Protein AF-T5KCL6-F1 (afdb_monomer_lite)

Organism: NCBI:txid1333857

Radius of gyration: 34.61 Å; chains: 1; bounding box: 63×41×83 Å

Foldseek 3Di:
DADDDLVVVCVVVVDDSVVSVVVVVVCVVVVQWDQDVPPHIDGDDDPDDDDDDPVVCCVVVNDPPPCPPPDQLLRDDDDPPDDNPRNPDDDPVPDPVVVVVVVVVVCCPDCVVVDDAPQQGDLVVLQVVQVVQQVVDDPPDDGGHSVNHGDDDDDVRVVVVVCCVPQHPPGDD

Secondary structure (DSSP, 8-state):
-BPPPHHHHHHHHT--HHHHHHHHHHHHHTTSEEEETTTEEEEPPPPPPPPP--HHHHHHH-PPPTT-----GGGPPPPTTS--TT--SPPGGGS-HHHHHHHHHHHHTSGGGTSPPPTT--HHHHHHHHHHHHHTPPTTSPPPPGGG----SSHHHHHHHHHHHHH-TT---

Sequence (173 aa):
ARVPSNRALMAEYGASPVTVQKAMQQLVRLGLVESRPGAGTFVRAAPAARTADYGWQTAALGTPPTGLLRLSSTQRTVAPDAIGLHSGYPAVDLLPQRLVRQALVRAARSDAALIRSPAAGLPELQAWFAGELASAAPVGSTPASARDALIISGSQSGLSSIFRAVVGVGQPL

Structure (mmCIF, N/CA/C/O backbone):
data_AF-T5KCL6-F1
#
_entry.id   AF-T5KCL6-F1
#
loop_
_atom_site.group_PDB
_atom_site.id
_atom_site.type_symbol
_atom_site.label_atom_id
_atom_site.label_alt_id
_atom_site.label_comp_id
_atom_site.label_asym_id
_atom_site.label_entity_id
_atom_site.label_seq_id
_atom_site.pdbx_PDB_ins_code
_atom_site.Cartn_x
_atom_site.Cartn_y
_atom_site.Cartn_z
_atom_site.occupancy
_atom_site.B_iso_or_equiv
_atom_site.auth_seq_id
_atom_site.auth_comp_id
_atom_site.auth_asym_id
_atom_site.auth_atom_id
_atom_site.pdbx_PDB_model_num
ATOM 1 N N . ALA A 1 1 ? 23.219 -2.441 -47.568 1.00 88.19 1 ALA A N 1
ATOM 2 C CA . ALA A 1 1 ? 23.054 -1.680 -48.830 1.00 88.19 1 ALA A CA 1
ATOM 3 C C . ALA A 1 1 ? 24.416 -1.471 -49.495 1.00 88.19 1 ALA A C 1
ATOM 5 O O . ALA A 1 1 ? 25.412 -1.456 -48.776 1.00 88.19 1 ALA A O 1
ATOM 6 N N . ARG A 1 2 ? 24.487 -1.349 -50.830 1.00 91.25 2 ARG A N 1
ATOM 7 C CA . ARG A 1 2 ? 25.741 -1.069 -51.561 1.00 91.25 2 ARG A CA 1
ATOM 8 C C . ARG A 1 2 ? 25.989 0.441 -51.609 1.00 91.25 2 ARG A C 1
ATOM 10 O O . ARG A 1 2 ? 25.059 1.193 -51.878 1.00 91.25 2 ARG A O 1
ATOM 17 N N . VAL A 1 3 ? 27.220 0.864 -51.346 1.00 92.25 3 VAL A N 1
ATOM 18 C CA . VAL A 1 3 ? 27.644 2.267 -51.434 1.00 92.25 3 VAL A CA 1
ATOM 19 C C . VAL A 1 3 ? 27.943 2.610 -52.903 1.00 92.25 3 VAL A C 1
ATOM 21 O O . VAL A 1 3 ? 28.532 1.771 -53.598 1.00 92.25 3 VAL A O 1
ATOM 24 N N . PRO A 1 4 ? 27.556 3.803 -53.400 1.00 92.12 4 PRO A N 1
ATOM 25 C CA . PRO A 1 4 ? 27.916 4.255 -54.742 1.00 92.12 4 PRO A CA 1
ATOM 26 C C . PRO A 1 4 ? 29.434 4.267 -54.970 1.00 92.12 4 PRO A C 1
ATOM 28 O O . PRO A 1 4 ? 30.227 4.387 -54.038 1.00 92.12 4 PRO A O 1
ATOM 31 N N . SER A 1 5 ? 29.856 4.143 -56.230 1.00 90.50 5 SER A N 1
ATOM 32 C CA . SER A 1 5 ? 31.284 4.194 -56.573 1.00 90.50 5 SER A CA 1
ATOM 33 C C . SER A 1 5 ? 31.892 5.568 -56.266 1.00 90.50 5 SER A C 1
ATOM 35 O O . SER A 1 5 ? 31.201 6.580 -56.363 1.00 90.50 5 SER A O 1
ATOM 37 N N . ASN A 1 6 ? 33.202 5.636 -55.998 1.00 90.38 6 ASN A N 1
ATOM 38 C CA . ASN A 1 6 ? 33.885 6.913 -55.743 1.00 90.38 6 ASN A CA 1
ATOM 39 C C . ASN A 1 6 ? 33.654 7.937 -56.865 1.00 90.38 6 ASN A C 1
ATOM 41 O O . ASN A 1 6 ? 33.462 9.111 -56.583 1.00 90.38 6 ASN A O 1
ATOM 45 N N . ARG A 1 7 ? 33.609 7.494 -58.128 1.00 90.56 7 ARG A N 1
ATOM 46 C CA . ARG A 1 7 ? 33.317 8.365 -59.275 1.00 90.56 7 ARG A CA 1
ATOM 47 C C . ARG A 1 7 ? 31.892 8.922 -59.233 1.00 90.56 7 ARG A C 1
ATOM 49 O O . ARG A 1 7 ? 31.696 10.084 -59.568 1.00 90.56 7 ARG A O 1
ATOM 56 N N . ALA A 1 8 ? 30.918 8.109 -58.826 1.00 92.75 8 ALA A N 1
ATOM 57 C CA . ALA A 1 8 ? 29.539 8.560 -58.652 1.00 92.75 8 ALA A CA 1
ATOM 58 C C . ALA A 1 8 ? 29.434 9.570 -57.499 1.00 92.75 8 ALA A C 1
ATOM 60 O O . ALA A 1 8 ? 28.855 10.630 -57.685 1.00 92.75 8 ALA A O 1
ATOM 61 N N . LEU A 1 9 ? 30.096 9.300 -56.369 1.00 93.06 9 LEU A N 1
ATOM 62 C CA . LEU A 1 9 ? 30.150 10.221 -55.227 1.00 93.06 9 LEU A CA 1
ATOM 63 C C . LEU A 1 9 ? 30.830 11.552 -55.588 1.00 93.06 9 LEU A C 1
ATOM 65 O O . LEU A 1 9 ? 30.388 12.610 -55.156 1.00 93.06 9 LEU A O 1
ATOM 69 N N . MET A 1 10 ? 31.887 11.523 -56.404 1.00 95.81 10 MET A N 1
ATOM 70 C CA . MET A 1 10 ? 32.530 12.743 -56.907 1.00 95.81 10 MET A CA 1
ATOM 71 C C . MET A 1 10 ? 31.578 13.573 -57.773 1.00 95.81 10 MET A C 1
ATOM 73 O O . MET A 1 10 ? 31.541 14.791 -57.629 1.00 95.81 10 MET A O 1
ATOM 77 N N . ALA A 1 11 ? 30.825 12.922 -58.666 1.00 94.38 11 ALA A N 1
ATOM 78 C CA . ALA A 1 11 ? 29.877 13.593 -59.551 1.00 94.38 11 ALA A CA 1
ATOM 79 C C . ALA A 1 11 ? 28.675 14.163 -58.785 1.00 94.38 11 ALA A C 1
ATOM 81 O O . ALA A 1 11 ? 28.257 15.282 -59.054 1.00 94.38 11 ALA A O 1
ATOM 82 N N . GLU A 1 12 ? 28.152 13.410 -57.819 1.00 95.56 12 GLU A N 1
ATOM 83 C CA . GLU A 1 12 ? 26.998 13.799 -57.007 1.00 95.56 12 GLU A CA 1
ATOM 84 C C . GLU A 1 12 ? 27.323 14.961 -56.062 1.00 95.56 12 GLU A C 1
ATOM 86 O O . GLU A 1 12 ? 26.569 15.926 -55.984 1.00 95.56 12 GLU A O 1
ATOM 91 N N . TYR A 1 13 ? 28.468 14.900 -55.376 1.00 93.25 13 TYR A N 1
ATOM 92 C CA . TYR A 1 13 ? 28.839 15.893 -54.362 1.00 93.25 13 TYR A CA 1
ATOM 93 C C . TYR A 1 13 ? 29.790 16.985 -54.870 1.00 93.25 13 TYR A C 1
ATOM 95 O O . TYR A 1 13 ? 30.237 17.812 -54.076 1.00 93.25 13 TYR A O 1
ATOM 103 N N . GLY A 1 14 ? 30.159 16.979 -56.157 1.00 94.19 14 GLY A N 1
ATOM 104 C CA . GLY A 1 14 ? 31.121 17.932 -56.732 1.00 94.19 14 GLY A CA 1
ATOM 105 C C . GLY A 1 14 ? 32.491 17.921 -56.035 1.00 94.19 14 GLY A C 1
ATOM 106 O O . GLY A 1 14 ? 33.204 18.923 -56.029 1.00 94.19 14 GLY A O 1
ATOM 107 N N . ALA A 1 15 ? 32.845 16.808 -55.389 1.00 94.12 15 ALA A N 1
ATOM 108 C CA . ALA A 1 15 ? 33.992 16.718 -54.496 1.00 94.12 15 ALA A CA 1
ATOM 109 C C . ALA A 1 15 ? 35.245 16.207 -55.218 1.00 94.12 15 ALA A C 1
ATOM 111 O O . ALA A 1 15 ? 35.180 15.347 -56.100 1.00 94.12 15 ALA A O 1
ATOM 112 N N . SER A 1 16 ? 36.417 16.692 -54.793 1.00 94.81 16 SER A N 1
ATOM 113 C CA . SER A 1 16 ? 37.694 16.215 -55.333 1.00 94.81 16 SER A CA 1
ATOM 114 C C . SER A 1 16 ? 37.901 14.711 -55.051 1.00 94.81 16 SER A C 1
ATOM 116 O O . SER A 1 16 ? 37.437 14.215 -54.014 1.00 94.81 16 SER A O 1
ATOM 118 N N . PRO A 1 17 ? 38.655 13.980 -55.899 1.00 93.31 17 PRO A N 1
ATOM 119 C CA . PRO A 1 17 ? 38.947 12.559 -55.681 1.00 93.31 17 PRO A CA 1
ATOM 120 C C . PRO A 1 17 ? 39.550 12.278 -54.299 1.00 93.31 17 PRO A C 1
ATOM 122 O O . PRO A 1 17 ? 39.195 11.302 -53.639 1.00 93.31 17 PRO A O 1
ATOM 125 N N . VAL A 1 18 ? 40.428 13.173 -53.834 1.00 95.88 18 VAL A N 1
ATOM 126 C CA . VAL A 1 18 ? 41.106 13.063 -52.536 1.00 95.88 18 VAL A CA 1
ATOM 127 C C . VAL A 1 18 ? 40.111 13.208 -51.383 1.00 95.88 18 VAL A C 1
ATOM 129 O O . VAL A 1 18 ? 40.224 12.505 -50.379 1.00 95.88 18 VAL A O 1
ATOM 132 N N . THR A 1 19 ? 39.109 14.079 -51.519 1.00 95.12 19 THR A N 1
ATOM 133 C CA . THR A 1 19 ? 38.063 14.276 -50.505 1.00 95.12 19 THR A CA 1
ATOM 134 C C . THR A 1 19 ? 37.190 13.032 -50.367 1.00 95.12 19 THR A C 1
ATOM 136 O O . THR A 1 19 ? 36.992 12.542 -49.254 1.00 95.12 19 THR A O 1
ATOM 139 N N . VAL A 1 20 ? 36.729 12.474 -51.491 1.00 95.31 20 VAL A N 1
ATOM 140 C CA . VAL A 1 20 ? 35.915 11.247 -51.495 1.00 95.31 20 VAL A CA 1
ATOM 141 C C . VAL A 1 20 ? 36.713 10.069 -50.941 1.00 95.31 20 VAL A C 1
ATOM 143 O O . VAL A 1 20 ? 36.207 9.314 -50.112 1.00 95.31 20 VAL A O 1
ATOM 146 N N . GLN A 1 21 ? 37.990 9.941 -51.310 1.00 92.94 21 GLN A N 1
ATOM 147 C CA . GLN A 1 21 ? 38.853 8.889 -50.777 1.00 92.94 21 GLN A CA 1
ATOM 148 C C . GLN A 1 21 ? 39.040 9.005 -49.256 1.00 92.94 21 GLN A C 1
ATOM 150 O O . GLN A 1 21 ? 38.922 8.000 -48.552 1.00 92.94 21 GLN A O 1
ATOM 155 N N . LYS A 1 22 ? 39.274 10.216 -48.731 1.00 95.44 22 LYS A N 1
ATOM 156 C CA . LYS A 1 22 ? 39.387 10.462 -47.283 1.00 95.44 22 LYS A CA 1
ATOM 157 C C . LYS A 1 22 ? 38.090 10.133 -46.541 1.00 95.44 22 LYS A C 1
ATOM 159 O O . LYS A 1 22 ? 38.146 9.491 -45.492 1.00 95.44 22 LYS A O 1
ATOM 164 N N . ALA A 1 23 ? 36.941 10.520 -47.094 1.00 94.69 23 ALA A N 1
ATOM 165 C CA . ALA A 1 23 ? 35.634 10.209 -46.519 1.00 94.69 23 ALA A CA 1
ATOM 166 C C . ALA A 1 23 ? 35.387 8.692 -46.475 1.00 94.69 23 ALA A C 1
ATOM 168 O O . ALA A 1 23 ? 35.050 8.153 -45.422 1.00 94.69 23 ALA A O 1
ATOM 169 N N . MET A 1 24 ? 35.657 7.978 -47.572 1.00 93.75 24 MET A N 1
ATOM 170 C CA . MET A 1 24 ? 35.518 6.519 -47.622 1.00 93.75 24 MET A CA 1
ATOM 171 C C . MET A 1 24 ? 36.454 5.810 -46.636 1.00 93.75 24 MET A C 1
ATOM 173 O O . MET A 1 24 ? 36.026 4.896 -45.933 1.00 93.75 24 MET A O 1
ATOM 177 N N . GLN A 1 25 ? 37.706 6.260 -46.508 1.00 92.44 25 GLN A N 1
ATOM 178 C CA . GLN A 1 25 ? 38.629 5.738 -45.494 1.00 92.44 25 GLN A CA 1
ATOM 179 C C . GLN A 1 25 ? 38.129 5.995 -44.069 1.00 92.44 25 GLN A C 1
ATOM 181 O O . GLN A 1 25 ? 38.264 5.128 -43.208 1.00 92.44 25 GLN A O 1
ATOM 186 N N . GLN A 1 26 ? 37.538 7.160 -43.802 1.00 94.31 26 GLN A N 1
ATOM 187 C CA . GLN A 1 26 ? 36.961 7.469 -42.497 1.00 94.31 26 GLN A CA 1
ATOM 188 C C . GLN A 1 26 ? 35.763 6.573 -42.175 1.00 94.31 26 GLN A C 1
ATOM 190 O O . GLN A 1 26 ? 35.679 6.062 -41.062 1.00 94.31 26 GLN A O 1
ATOM 195 N N . LEU A 1 27 ? 34.886 6.317 -43.148 1.00 92.81 27 LEU A N 1
ATOM 196 C CA . LEU A 1 27 ? 33.764 5.392 -42.978 1.00 92.81 27 LEU A CA 1
ATOM 197 C C . LEU A 1 27 ? 34.236 3.958 -42.697 1.00 92.81 27 LEU A C 1
ATOM 199 O O . LEU A 1 27 ? 33.638 3.275 -41.865 1.00 92.81 27 LEU A O 1
ATOM 203 N N . VAL A 1 28 ? 35.325 3.514 -43.335 1.00 91.44 28 VAL A N 1
ATOM 204 C CA . VAL A 1 28 ? 35.956 2.216 -43.038 1.00 91.44 28 VAL A CA 1
ATOM 205 C C . VAL A 1 28 ? 36.539 2.204 -41.622 1.00 91.44 28 VAL A C 1
ATOM 207 O O . VAL A 1 28 ? 36.284 1.263 -40.875 1.00 91.44 28 VAL A O 1
ATOM 210 N N . ARG A 1 29 ? 37.268 3.255 -41.213 1.00 90.81 29 ARG A N 1
ATOM 211 C CA . ARG A 1 29 ? 37.829 3.366 -39.850 1.00 90.81 29 ARG A CA 1
ATOM 212 C C . ARG A 1 29 ? 36.754 3.347 -38.764 1.00 90.81 29 ARG A C 1
ATOM 214 O O . ARG A 1 29 ? 36.978 2.776 -37.704 1.00 90.81 29 ARG A O 1
ATOM 221 N N . LEU A 1 30 ? 35.598 3.951 -39.030 1.00 89.00 30 LEU A N 1
ATOM 222 C CA . LEU A 1 30 ? 34.446 3.945 -38.124 1.00 89.00 30 LEU A CA 1
ATOM 223 C C . LEU A 1 30 ? 33.660 2.621 -38.157 1.00 89.00 30 LEU A C 1
ATOM 225 O O . LEU A 1 30 ? 32.692 2.469 -37.417 1.00 89.00 30 LEU A O 1
ATOM 229 N N . GLY A 1 31 ? 34.040 1.670 -39.018 1.00 88.69 31 GLY A N 1
ATOM 230 C CA . GLY A 1 31 ? 33.339 0.397 -39.174 1.00 88.69 31 GLY A CA 1
ATOM 231 C C . GLY A 1 31 ? 31.931 0.542 -39.755 1.00 88.69 31 GLY A C 1
ATOM 232 O O . GLY A 1 31 ? 31.094 -0.331 -39.546 1.00 88.69 31 GLY A O 1
ATOM 233 N N . LEU A 1 32 ? 31.648 1.637 -40.466 1.00 90.75 32 LEU A N 1
ATOM 234 C CA . LEU A 1 32 ? 30.333 1.911 -41.055 1.00 90.75 32 LEU A CA 1
ATOM 235 C C . LEU A 1 32 ? 30.178 1.280 -42.440 1.00 90.75 32 LEU A C 1
ATOM 237 O O . LEU A 1 32 ? 29.061 0.997 -42.874 1.00 90.75 32 LEU A O 1
ATOM 241 N N . VAL A 1 33 ? 31.292 1.036 -43.134 1.00 92.69 33 VAL A N 1
ATOM 242 C CA . VAL A 1 33 ? 31.314 0.372 -44.440 1.00 92.69 33 VAL A CA 1
ATOM 243 C C . VAL A 1 33 ? 32.421 -0.676 -44.510 1.00 92.69 33 VAL A C 1
ATOM 245 O O . VAL A 1 33 ? 33.466 -0.537 -43.877 1.00 92.69 33 VAL A O 1
ATOM 248 N N . GLU A 1 34 ? 32.208 -1.710 -45.316 1.00 91.44 34 GLU A N 1
ATOM 249 C CA . GLU A 1 34 ? 33.186 -2.756 -45.610 1.00 91.44 34 GLU A CA 1
ATOM 250 C C . GLU A 1 34 ? 33.424 -2.868 -47.120 1.00 91.44 34 GLU A C 1
ATOM 252 O O . GLU A 1 34 ? 32.489 -2.795 -47.920 1.00 91.44 34 GLU A O 1
ATOM 257 N N . SER A 1 35 ? 34.686 -3.025 -47.524 1.00 88.19 35 SER A N 1
ATOM 258 C CA . SER A 1 35 ? 35.053 -3.249 -48.924 1.00 88.19 35 SER A CA 1
ATOM 259 C C . SER A 1 35 ? 35.207 -4.742 -49.180 1.00 88.19 35 SER A C 1
ATOM 261 O O . SER A 1 35 ? 35.981 -5.411 -48.498 1.00 88.19 35 SER A O 1
ATOM 263 N N . ARG A 1 36 ? 34.479 -5.262 -50.168 1.00 88.62 36 ARG A N 1
ATOM 264 C CA . ARG A 1 36 ? 34.564 -6.657 -50.603 1.00 88.62 36 ARG A CA 1
ATOM 265 C C . ARG A 1 36 ? 35.272 -6.697 -51.963 1.00 88.62 36 ARG A C 1
ATOM 267 O O . ARG A 1 36 ? 34.733 -6.122 -52.918 1.00 88.62 36 ARG A O 1
ATOM 274 N N . PRO A 1 37 ? 36.459 -7.329 -52.081 1.00 84.25 37 PRO A N 1
ATOM 275 C CA . PRO A 1 37 ? 37.187 -7.419 -53.348 1.00 84.25 37 PRO A CA 1
ATOM 276 C C . PRO A 1 37 ? 36.285 -7.926 -54.481 1.00 84.25 37 PRO A C 1
ATOM 278 O O . PRO A 1 37 ? 35.543 -8.886 -54.302 1.00 84.25 37 PRO A O 1
ATOM 281 N N . GLY A 1 38 ? 36.283 -7.236 -55.624 1.00 82.62 38 GLY A N 1
ATOM 282 C CA . GLY A 1 38 ? 35.448 -7.569 -56.789 1.00 82.62 38 GLY A CA 1
ATOM 283 C C . GLY A 1 38 ? 33.952 -7.226 -56.677 1.00 82.62 38 GLY A C 1
ATOM 284 O O . GLY A 1 38 ? 33.299 -7.056 -57.702 1.00 82.62 38 GLY A O 1
ATOM 285 N N . ALA A 1 39 ? 33.402 -7.048 -55.471 1.00 83.00 39 ALA A N 1
ATOM 286 C CA . ALA A 1 39 ? 31.970 -6.795 -55.256 1.00 83.00 39 ALA A CA 1
ATOM 287 C C . ALA A 1 39 ? 31.636 -5.324 -54.920 1.00 83.00 39 ALA A C 1
ATOM 289 O O . ALA A 1 39 ? 30.512 -4.865 -55.150 1.00 83.00 39 ALA A O 1
ATOM 290 N N . GLY A 1 40 ? 32.608 -4.551 -54.426 1.00 88.06 40 GLY A N 1
ATOM 291 C CA . GLY A 1 40 ? 32.453 -3.135 -54.071 1.00 88.06 40 GLY A CA 1
ATOM 292 C C . GLY A 1 40 ? 32.261 -2.901 -52.571 1.00 88.06 40 GLY A C 1
ATOM 293 O O . GLY A 1 40 ? 32.541 -3.773 -51.751 1.00 88.06 40 GLY A O 1
ATOM 294 N N . THR A 1 41 ? 31.816 -1.699 -52.202 1.00 92.12 41 THR A N 1
ATOM 295 C CA . THR A 1 41 ? 31.690 -1.277 -50.799 1.00 92.12 41 THR A CA 1
ATOM 296 C C . THR A 1 41 ? 30.246 -1.371 -50.317 1.00 92.12 41 THR A C 1
ATOM 298 O O . THR A 1 41 ? 29.321 -0.978 -51.028 1.00 92.12 41 THR A O 1
ATOM 301 N N . PHE A 1 42 ? 30.042 -1.883 -49.106 1.00 92.44 42 PHE A N 1
ATOM 302 C CA . PHE A 1 42 ? 28.722 -2.113 -48.519 1.00 92.44 42 PHE A CA 1
ATOM 303 C C . PHE A 1 42 ? 28.621 -1.480 -47.133 1.00 92.44 42 PHE A C 1
ATOM 305 O O . PHE A 1 42 ? 29.596 -1.449 -46.390 1.00 92.44 42 PHE A O 1
ATOM 312 N N . VAL A 1 43 ? 27.433 -0.986 -46.783 1.00 92.62 43 VAL A N 1
ATOM 313 C CA . VAL A 1 43 ? 27.120 -0.478 -45.439 1.00 92.62 43 VAL A CA 1
ATOM 314 C C . VAL A 1 43 ? 27.068 -1.649 -44.460 1.00 92.62 43 VAL A C 1
ATOM 316 O O . VAL A 1 43 ? 26.359 -2.629 -44.716 1.00 92.62 43 VAL A O 1
ATOM 319 N N . ARG A 1 44 ? 27.800 -1.542 -43.348 1.00 88.44 44 ARG A N 1
ATOM 320 C CA . ARG A 1 44 ? 27.793 -2.533 -42.268 1.00 88.44 44 ARG A CA 1
ATOM 321 C C . ARG A 1 44 ? 26.468 -2.456 -41.510 1.00 88.44 44 ARG A C 1
ATOM 323 O O . ARG A 1 44 ? 25.957 -1.366 -41.269 1.00 88.44 44 ARG A O 1
ATOM 330 N N . ALA A 1 45 ? 25.908 -3.602 -41.127 1.00 79.00 45 ALA A N 1
ATOM 331 C CA . ALA A 1 45 ? 24.722 -3.623 -40.273 1.00 79.00 45 ALA A CA 1
ATOM 332 C C . ALA A 1 45 ? 25.031 -2.918 -38.941 1.00 79.00 45 ALA A C 1
ATOM 334 O O . ALA A 1 45 ? 26.076 -3.178 -38.335 1.00 79.00 45 ALA A O 1
ATOM 335 N N . ALA A 1 46 ? 24.143 -2.015 -38.511 1.00 71.81 46 ALA A N 1
ATOM 336 C CA . ALA A 1 46 ? 24.290 -1.328 -37.235 1.00 71.81 46 ALA A CA 1
ATOM 337 C C . ALA A 1 46 ? 24.370 -2.375 -36.108 1.00 71.81 46 ALA A C 1
ATOM 339 O O . ALA A 1 46 ? 23.554 -3.302 -36.092 1.00 71.81 46 ALA A O 1
ATOM 340 N N . PRO A 1 47 ? 25.340 -2.272 -35.180 1.00 64.50 47 PRO A N 1
ATOM 341 C CA . PRO A 1 47 ? 25.349 -3.121 -34.000 1.00 64.50 47 PRO A CA 1
ATOM 342 C C . PRO A 1 47 ? 24.028 -2.953 -33.249 1.00 64.50 47 PRO A C 1
ATOM 344 O O . PRO A 1 47 ? 23.520 -1.835 -33.150 1.00 64.50 47 PRO A O 1
ATOM 347 N N . ALA A 1 48 ? 23.490 -4.044 -32.698 1.00 68.56 48 ALA A N 1
ATOM 348 C CA . ALA A 1 48 ? 22.386 -3.950 -31.751 1.00 68.56 48 ALA A CA 1
ATOM 349 C C . ALA A 1 48 ? 22.746 -2.929 -30.660 1.00 68.56 48 ALA A C 1
ATOM 351 O O . ALA A 1 48 ? 23.900 -2.884 -30.215 1.00 68.56 48 ALA A O 1
ATOM 352 N N . ALA A 1 49 ? 21.781 -2.092 -30.272 1.00 67.94 49 ALA A N 1
ATOM 353 C CA . ALA A 1 49 ? 21.983 -1.089 -29.237 1.00 67.94 49 ALA A CA 1
ATOM 354 C C . ALA A 1 49 ? 22.575 -1.769 -27.996 1.00 67.94 49 ALA A C 1
ATOM 356 O O . ALA A 1 49 ? 21.966 -2.668 -27.416 1.00 67.94 49 ALA A O 1
ATOM 357 N N . ARG A 1 50 ? 23.799 -1.382 -27.624 1.00 66.88 50 ARG A N 1
ATOM 358 C CA . ARG A 1 50 ? 24.406 -1.862 -26.385 1.00 66.88 50 ARG A CA 1
ATOM 359 C C . ARG A 1 50 ? 23.692 -1.175 -25.231 1.00 66.88 50 ARG A C 1
ATOM 361 O O . ARG A 1 50 ? 23.486 0.036 -25.270 1.00 66.88 50 ARG A O 1
ATOM 368 N N . THR A 1 51 ? 23.320 -1.949 -24.219 1.00 72.56 51 THR A N 1
ATOM 369 C CA . THR A 1 51 ? 22.849 -1.405 -22.945 1.00 72.56 51 THR A CA 1
ATOM 370 C C . THR A 1 51 ? 23.896 -0.438 -22.406 1.00 72.56 51 THR A C 1
ATOM 372 O O . THR A 1 51 ? 25.091 -0.736 -22.463 1.00 72.56 51 THR A O 1
ATOM 375 N N . ALA A 1 52 ? 23.459 0.722 -21.921 1.00 78.06 52 ALA A N 1
ATOM 376 C CA . ALA A 1 52 ? 24.365 1.689 -21.321 1.00 78.06 52 ALA A CA 1
ATOM 377 C C . ALA A 1 52 ? 25.111 1.055 -20.136 1.00 78.06 52 ALA A C 1
ATOM 379 O O . ALA A 1 52 ? 24.521 0.329 -19.334 1.00 78.06 52 ALA A O 1
ATOM 380 N N . ASP A 1 53 ? 26.414 1.318 -20.057 1.00 79.06 53 ASP A N 1
ATOM 381 C CA . ASP A 1 53 ? 27.244 0.887 -18.939 1.00 79.06 53 ASP A CA 1
ATOM 382 C C . ASP A 1 53 ? 27.078 1.874 -17.776 1.00 79.06 53 ASP A C 1
ATOM 384 O O . ASP A 1 53 ? 27.505 3.030 -17.841 1.00 79.06 53 ASP A O 1
ATOM 388 N N . TYR A 1 54 ? 26.421 1.412 -16.715 1.00 80.75 54 TYR A N 1
ATOM 389 C CA . TYR A 1 54 ? 26.206 2.169 -15.484 1.00 80.75 5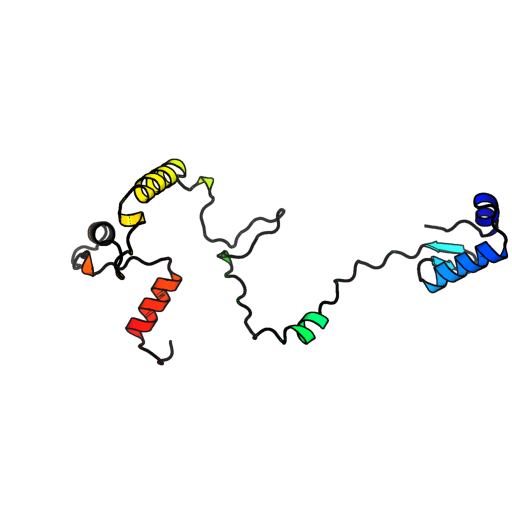4 TYR A CA 1
ATOM 390 C C . TYR A 1 54 ? 27.198 1.787 -14.375 1.00 80.75 54 TYR A C 1
ATOM 392 O O . TYR A 1 54 ? 26.982 2.144 -13.219 1.00 80.75 54 TYR A O 1
ATOM 400 N N . GLY A 1 55 ? 28.304 1.100 -14.688 1.00 77.31 55 GLY A N 1
ATOM 401 C CA . GLY A 1 55 ? 29.305 0.681 -13.698 1.00 77.31 55 GLY A CA 1
ATOM 402 C C . GLY A 1 55 ? 29.916 1.833 -12.889 1.00 77.31 55 GLY A C 1
ATOM 403 O O . GLY A 1 55 ? 30.272 1.654 -11.724 1.00 77.31 55 GLY A O 1
ATOM 404 N N . TRP A 1 56 ? 29.952 3.045 -13.456 1.00 84.75 56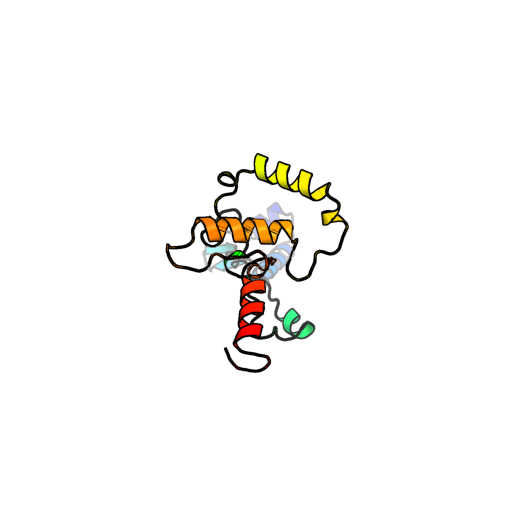 TRP A N 1
ATOM 405 C CA . TRP A 1 56 ? 30.371 4.259 -12.745 1.00 84.75 56 TRP A CA 1
ATOM 406 C C . TRP A 1 56 ? 29.487 4.576 -11.526 1.00 84.75 56 TRP A C 1
ATOM 408 O O . TRP A 1 56 ? 29.972 5.157 -10.555 1.00 84.75 56 TRP A O 1
ATOM 418 N N . GLN A 1 57 ? 28.208 4.176 -11.540 1.00 81.00 57 GLN A N 1
ATOM 419 C CA . GLN A 1 57 ? 27.289 4.407 -10.425 1.00 81.00 57 GLN A CA 1
ATOM 420 C C . GLN A 1 57 ? 27.716 3.617 -9.196 1.00 81.00 57 GLN A C 1
ATOM 422 O O . GLN A 1 57 ? 27.667 4.150 -8.098 1.00 81.00 57 GLN A O 1
ATOM 427 N N . THR A 1 58 ? 28.204 2.389 -9.366 1.00 76.62 58 THR A N 1
ATOM 428 C CA . THR A 1 58 ? 28.710 1.574 -8.254 1.00 76.62 58 THR A CA 1
ATOM 429 C C . THR A 1 58 ? 29.948 2.202 -7.618 1.00 76.62 58 THR A C 1
ATOM 431 O O . THR A 1 58 ? 30.112 2.146 -6.403 1.00 76.62 58 THR A O 1
ATOM 434 N N . ALA A 1 59 ? 30.809 2.840 -8.417 1.00 80.44 59 ALA A N 1
ATOM 435 C CA . ALA A 1 59 ? 31.977 3.549 -7.899 1.00 80.44 59 ALA A CA 1
ATOM 436 C C . ALA A 1 59 ? 31.592 4.815 -7.108 1.00 80.44 59 ALA A C 1
ATOM 438 O O . ALA A 1 59 ? 32.230 5.120 -6.106 1.00 80.44 59 ALA A O 1
ATOM 439 N N . ALA A 1 60 ? 30.546 5.533 -7.533 1.00 81.38 60 ALA A N 1
ATOM 440 C CA . ALA A 1 60 ? 30.091 6.766 -6.883 1.00 81.38 60 ALA A CA 1
ATOM 441 C C . ALA A 1 60 ? 29.128 6.535 -5.700 1.00 81.38 60 ALA A C 1
ATOM 443 O O . ALA A 1 60 ? 29.168 7.272 -4.719 1.00 81.38 60 ALA A O 1
ATOM 444 N N . LEU A 1 61 ? 28.248 5.536 -5.798 1.00 79.56 61 LEU A N 1
ATOM 445 C CA . LEU A 1 61 ? 27.163 5.252 -4.848 1.00 79.56 61 LEU A CA 1
ATOM 446 C C . LEU A 1 61 ? 27.457 4.047 -3.941 1.00 79.56 61 LEU A C 1
ATOM 448 O O . LEU A 1 61 ? 26.717 3.802 -2.990 1.00 79.56 61 LEU A O 1
ATOM 452 N N . GLY A 1 62 ? 28.527 3.301 -4.220 1.00 78.38 62 GLY A N 1
ATOM 453 C CA . GLY A 1 62 ? 28.863 2.062 -3.528 1.00 78.38 62 GLY A CA 1
ATOM 454 C C . GLY A 1 62 ? 28.109 0.844 -4.067 1.00 78.38 62 GLY A C 1
ATOM 455 O O . GLY A 1 62 ? 27.199 0.936 -4.892 1.00 78.38 62 GLY A O 1
ATOM 456 N N . THR A 1 63 ? 28.513 -0.338 -3.596 1.00 73.31 63 THR A N 1
ATOM 457 C CA . THR A 1 63 ? 27.800 -1.583 -3.907 1.00 73.31 63 THR A CA 1
ATOM 458 C C . THR A 1 63 ? 26.452 -1.570 -3.189 1.00 73.31 63 THR A C 1
ATOM 460 O O . THR A 1 63 ? 26.429 -1.350 -1.975 1.00 73.31 63 THR A O 1
ATOM 463 N N . PRO A 1 64 ? 25.329 -1.803 -3.892 1.00 62.84 64 PRO A N 1
ATOM 464 C CA . PRO A 1 64 ? 24.041 -1.886 -3.228 1.00 62.84 64 PRO A CA 1
ATOM 465 C C . PRO A 1 64 ? 24.061 -3.023 -2.197 1.00 62.84 64 PRO A C 1
ATOM 467 O O . PRO A 1 64 ? 24.610 -4.087 -2.495 1.00 62.84 64 PRO A O 1
ATOM 470 N N . PRO A 1 65 ? 23.464 -2.846 -1.005 1.00 65.19 65 PRO A N 1
ATOM 471 C CA . PRO A 1 65 ? 23.354 -3.939 -0.050 1.00 65.19 65 PRO A CA 1
ATOM 472 C C . PRO A 1 65 ? 22.673 -5.132 -0.731 1.00 65.19 65 PRO A C 1
ATOM 474 O O . PRO A 1 65 ? 21.655 -4.974 -1.413 1.00 65.19 65 PRO A O 1
ATOM 477 N N . THR A 1 66 ? 23.256 -6.323 -0.584 1.00 52.91 66 THR A N 1
ATOM 478 C CA . THR A 1 66 ? 22.681 -7.575 -1.080 1.00 52.91 66 THR A CA 1
ATOM 479 C C . THR A 1 66 ? 21.267 -7.696 -0.519 1.00 52.91 66 THR A C 1
ATOM 481 O O . THR A 1 66 ? 21.088 -7.830 0.688 1.00 52.91 66 THR A O 1
ATOM 484 N N . GLY A 1 67 ? 20.260 -7.577 -1.384 1.00 56.47 67 GLY A N 1
ATOM 485 C CA . GLY A 1 67 ? 18.870 -7.450 -0.952 1.00 56.47 67 GLY A CA 1
ATOM 486 C C . GLY A 1 67 ? 18.311 -6.031 -0.992 1.00 56.47 67 GLY A C 1
ATOM 487 O O . GLY A 1 67 ? 17.421 -5.734 -0.196 1.00 56.47 67 GLY A O 1
ATOM 488 N N . LEU A 1 68 ? 18.750 -5.174 -1.935 1.00 53.50 68 LEU A N 1
ATOM 489 C CA . LEU A 1 68 ? 17.892 -4.084 -2.419 1.00 53.50 68 LEU A CA 1
ATOM 490 C C . LEU A 1 68 ? 16.479 -4.633 -2.499 1.00 53.50 68 LEU A C 1
ATOM 492 O O . LEU A 1 68 ? 16.265 -5.625 -3.199 1.00 53.50 68 LEU A O 1
ATOM 496 N N . LEU A 1 69 ? 15.593 -4.026 -1.705 1.00 57.34 69 LEU A N 1
ATOM 497 C CA . LEU A 1 69 ? 14.195 -4.385 -1.543 1.00 57.34 69 LEU A CA 1
ATOM 498 C C . LEU A 1 69 ? 13.608 -4.561 -2.931 1.00 57.34 69 LEU A C 1
ATOM 500 O O . LEU A 1 69 ? 13.166 -3.608 -3.574 1.00 57.34 69 LEU A O 1
ATOM 504 N N . ARG A 1 70 ? 13.655 -5.796 -3.426 1.00 61.47 70 ARG A N 1
ATOM 505 C CA . ARG A 1 70 ? 12.937 -6.165 -4.621 1.00 61.47 70 ARG A CA 1
ATOM 506 C C . ARG A 1 70 ? 11.513 -5.862 -4.217 1.00 61.47 70 ARG A C 1
ATOM 508 O O . ARG A 1 70 ? 11.035 -6.454 -3.247 1.00 61.47 70 ARG A O 1
ATOM 515 N N . LEU A 1 71 ? 10.904 -4.887 -4.892 1.00 62.53 71 LEU A N 1
ATOM 516 C CA . LEU A 1 71 ? 9.506 -4.551 -4.674 1.00 62.53 71 LEU A CA 1
ATOM 517 C C . LEU A 1 71 ? 8.757 -5.870 -4.526 1.00 62.53 71 LEU A C 1
ATOM 519 O O . LEU A 1 71 ? 8.995 -6.802 -5.316 1.00 62.53 71 LEU A O 1
ATOM 523 N N . SER A 1 72 ? 7.922 -5.963 -3.484 1.00 72.44 72 SER A N 1
ATOM 524 C CA . SER A 1 72 ? 7.037 -7.116 -3.326 1.00 72.44 72 SER A CA 1
ATOM 525 C C . SER A 1 72 ? 6.419 -7.417 -4.689 1.00 72.44 72 SER A C 1
ATOM 527 O O . SER A 1 72 ? 6.179 -6.493 -5.471 1.00 72.44 72 SER A O 1
ATOM 529 N N . SER A 1 73 ? 6.168 -8.686 -5.013 1.00 70.62 73 SER A N 1
ATOM 530 C CA . SER A 1 73 ? 5.555 -9.033 -6.301 1.00 70.62 73 SER A CA 1
ATOM 531 C C . SER A 1 73 ? 4.313 -8.182 -6.583 1.00 70.62 73 SER A C 1
ATOM 533 O O . SER A 1 73 ? 4.117 -7.789 -7.726 1.00 70.62 73 SER A O 1
ATOM 535 N N . THR A 1 74 ? 3.570 -7.813 -5.535 1.00 70.88 74 THR A N 1
ATOM 536 C CA . THR A 1 74 ? 2.392 -6.938 -5.558 1.00 70.88 74 THR A CA 1
ATOM 537 C C . THR A 1 74 ? 2.668 -5.459 -5.854 1.00 70.88 74 THR A C 1
ATOM 539 O O . THR A 1 74 ? 1.767 -4.759 -6.300 1.00 70.88 74 THR A O 1
ATOM 542 N N . GLN A 1 75 ? 3.889 -4.977 -5.629 1.00 73.69 75 GLN A N 1
ATOM 543 C CA . GLN A 1 75 ? 4.319 -3.586 -5.827 1.00 73.69 75 GLN A CA 1
ATOM 544 C C . GLN A 1 75 ? 5.066 -3.363 -7.148 1.00 73.69 75 GLN A C 1
ATOM 546 O O . GLN A 1 75 ? 5.461 -2.237 -7.445 1.00 73.69 75 GLN A O 1
ATOM 551 N N . ARG A 1 76 ? 5.313 -4.418 -7.932 1.00 78.25 76 ARG A N 1
ATOM 552 C CA . ARG A 1 76 ? 5.975 -4.278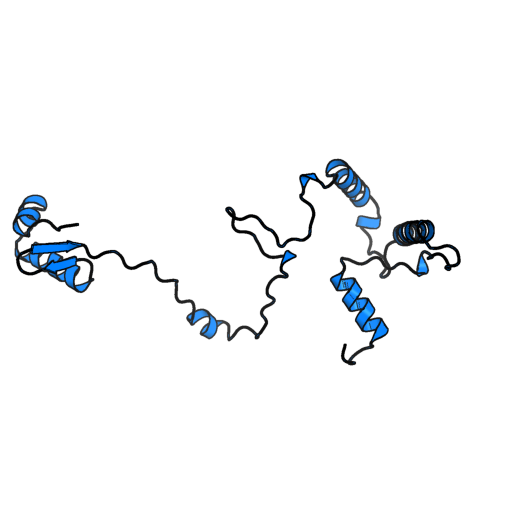 -9.232 1.00 78.25 76 ARG A CA 1
ATOM 553 C C . ARG A 1 76 ? 5.055 -3.572 -10.223 1.00 78.25 76 ARG A C 1
ATOM 555 O O . ARG A 1 76 ? 3.868 -3.869 -10.297 1.00 78.25 76 ARG A O 1
ATOM 562 N N . THR A 1 77 ? 5.622 -2.664 -11.006 1.00 79.56 77 THR A N 1
ATOM 563 C CA . THR A 1 77 ? 4.927 -2.076 -12.150 1.00 79.56 77 THR A CA 1
ATOM 564 C C . THR A 1 77 ? 4.900 -3.082 -13.292 1.00 79.56 77 THR A C 1
ATOM 566 O O . THR A 1 77 ? 5.878 -3.790 -13.539 1.00 79.56 77 THR A O 1
ATOM 569 N N . VAL A 1 78 ? 3.775 -3.133 -13.993 1.00 82.12 78 VAL A N 1
ATOM 570 C CA . VAL A 1 78 ? 3.600 -3.934 -15.203 1.00 82.12 78 VAL A CA 1
ATOM 571 C C . VAL A 1 78 ? 3.982 -3.065 -16.399 1.00 82.12 78 VAL A C 1
ATOM 573 O O . VAL A 1 78 ? 3.656 -1.877 -16.416 1.00 82.12 78 VAL A O 1
ATOM 576 N N . ALA A 1 79 ? 4.687 -3.626 -17.384 1.00 83.06 79 ALA A N 1
ATOM 577 C CA . ALA A 1 79 ? 4.927 -2.918 -18.639 1.00 83.06 79 ALA A CA 1
ATOM 578 C C . ALA A 1 79 ? 3.580 -2.546 -19.301 1.00 83.06 79 ALA A C 1
ATOM 580 O O . ALA A 1 79 ? 2.618 -3.298 -19.143 1.00 83.06 79 ALA A O 1
ATOM 581 N N . PRO A 1 80 ? 3.472 -1.414 -20.022 1.00 82.12 80 PRO A N 1
ATOM 582 C CA . PRO A 1 80 ? 2.196 -0.959 -20.588 1.00 82.12 80 PRO A CA 1
ATOM 583 C C . PRO A 1 80 ? 1.500 -1.977 -21.506 1.00 82.12 80 PRO A C 1
ATOM 585 O O . PRO A 1 80 ? 0.282 -1.948 -21.648 1.00 82.12 80 PRO A O 1
ATOM 588 N N . ASP A 1 81 ? 2.274 -2.868 -22.121 1.00 90.38 81 ASP A N 1
ATOM 589 C CA . ASP A 1 81 ? 1.858 -3.922 -23.044 1.00 90.38 81 ASP A CA 1
ATOM 590 C C . ASP A 1 81 ? 1.721 -5.308 -22.382 1.00 90.38 81 ASP A C 1
ATOM 592 O O . ASP A 1 81 ? 1.476 -6.302 -23.067 1.00 90.38 81 ASP A O 1
ATOM 596 N N . ALA A 1 82 ? 1.853 -5.396 -21.054 1.00 88.38 82 ALA A N 1
ATOM 597 C CA . ALA A 1 82 ? 1.788 -6.649 -20.309 1.00 88.38 82 ALA A CA 1
ATOM 598 C C . ALA A 1 82 ? 0.564 -6.733 -19.381 1.00 88.38 82 ALA A C 1
ATOM 600 O O . ALA A 1 82 ? 0.046 -5.738 -18.878 1.00 88.38 82 ALA A O 1
ATOM 601 N N . ILE A 1 83 ? 0.121 -7.965 -19.108 1.00 83.06 83 ILE A N 1
ATOM 602 C CA . ILE A 1 83 ? -0.944 -8.255 -18.140 1.00 83.06 83 ILE A CA 1
ATOM 603 C C . ILE A 1 83 ? -0.313 -8.588 -16.782 1.00 83.06 83 ILE A C 1
ATOM 605 O O . ILE A 1 83 ? 0.479 -9.523 -16.650 1.00 83.06 83 ILE A O 1
ATOM 609 N N . GLY A 1 84 ? -0.681 -7.831 -15.749 1.00 84.12 84 GLY A N 1
ATOM 610 C CA . GLY A 1 84 ? -0.146 -7.974 -14.395 1.00 84.12 84 GLY A CA 1
ATOM 611 C C . GLY A 1 84 ? -0.769 -9.109 -13.595 1.00 84.12 84 GLY A C 1
ATOM 612 O O . GLY A 1 84 ? -1.660 -8.868 -12.788 1.00 84.12 84 GLY A O 1
ATOM 613 N N . LEU A 1 85 ? -0.255 -10.331 -13.733 1.00 83.12 85 LEU A N 1
ATOM 614 C CA . LEU A 1 85 ? -0.743 -11.508 -12.988 1.00 83.12 85 LEU A CA 1
ATOM 615 C C . LEU A 1 85 ? -0.174 -11.636 -11.556 1.00 83.12 85 LEU A C 1
ATOM 617 O O . LEU A 1 85 ? -0.210 -12.710 -10.965 1.00 83.12 85 LEU A O 1
ATOM 621 N N . HIS A 1 86 ? 0.399 -10.567 -10.994 1.00 80.50 86 HIS A N 1
ATOM 622 C CA . HIS A 1 86 ? 1.171 -10.616 -9.742 1.00 80.50 86 HIS A CA 1
ATOM 623 C C . HIS A 1 86 ? 0.580 -9.803 -8.579 1.00 80.50 86 HIS A C 1
ATOM 625 O O . HIS A 1 86 ? 1.144 -9.827 -7.486 1.00 80.50 86 HIS A O 1
ATOM 631 N N . SER A 1 87 ? -0.467 -9.001 -8.807 1.00 77.25 87 SER A N 1
ATOM 632 C CA . SER A 1 87 ? -0.914 -7.994 -7.832 1.00 77.25 87 SER A CA 1
ATOM 633 C C . SER A 1 87 ? -1.729 -8.584 -6.682 1.00 77.25 87 SER A C 1
ATOM 635 O O . SER A 1 87 ? -1.704 -8.023 -5.593 1.00 77.25 87 SER A O 1
ATOM 637 N N . GLY A 1 88 ? -2.429 -9.705 -6.889 1.00 79.50 88 GLY A N 1
ATOM 638 C CA . GLY A 1 88 ? -3.283 -10.331 -5.870 1.00 79.50 88 GLY A CA 1
ATOM 639 C C . GLY A 1 88 ? -4.500 -9.492 -5.451 1.00 79.50 88 GLY A C 1
ATOM 640 O O . GLY A 1 88 ? -5.248 -9.913 -4.575 1.00 79.50 88 GLY A O 1
ATOM 641 N N . TYR A 1 89 ? -4.711 -8.325 -6.071 1.00 79.75 89 TYR A N 1
ATOM 642 C CA . TYR A 1 89 ? -5.867 -7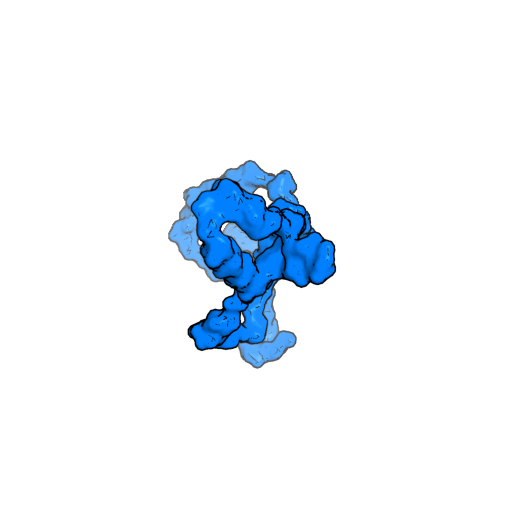.463 -5.844 1.00 79.75 89 TYR A CA 1
ATOM 643 C C . TYR A 1 89 ? -6.903 -7.663 -6.956 1.00 79.75 89 TYR A C 1
ATOM 645 O O . TYR A 1 89 ? -6.516 -7.817 -8.119 1.00 79.75 89 TYR A O 1
ATOM 653 N N . PRO A 1 90 ? -8.209 -7.629 -6.634 1.00 82.19 90 PRO A N 1
ATOM 654 C CA . PRO A 1 90 ? -9.265 -7.637 -7.641 1.00 82.19 90 PRO A CA 1
ATOM 655 C C . PRO A 1 90 ? -9.119 -6.481 -8.639 1.00 82.19 90 PRO A C 1
ATOM 657 O O . PRO A 1 90 ? -8.567 -5.427 -8.314 1.00 82.19 90 PRO A O 1
ATOM 660 N N . ALA A 1 91 ? -9.664 -6.661 -9.845 1.00 83.38 91 ALA A N 1
ATOM 661 C CA . ALA A 1 91 ? -9.755 -5.588 -10.830 1.00 83.38 91 ALA A CA 1
ATOM 662 C C . ALA A 1 91 ? -10.505 -4.375 -10.251 1.00 83.38 91 ALA A C 1
ATOM 664 O O . ALA A 1 91 ? -11.457 -4.525 -9.484 1.00 83.38 91 ALA A O 1
ATOM 665 N N . VAL A 1 92 ? -10.097 -3.166 -10.644 1.00 84.06 92 VAL A N 1
ATOM 666 C CA . VAL A 1 92 ? -10.664 -1.909 -10.121 1.00 84.06 92 VAL A CA 1
ATOM 667 C C . VAL A 1 92 ? -12.169 -1.770 -10.391 1.00 84.06 92 VAL A C 1
ATOM 66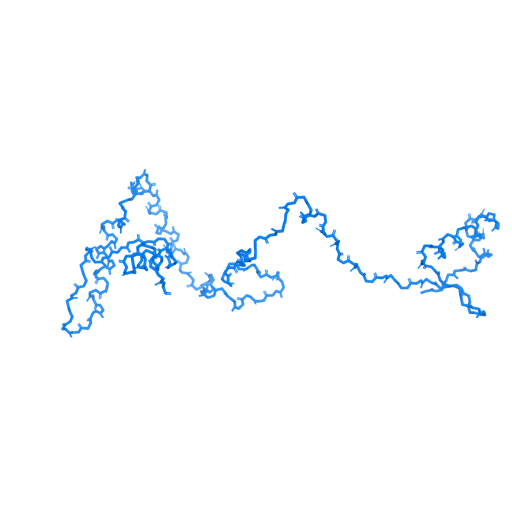9 O O . VAL A 1 92 ? -12.874 -1.106 -9.631 1.00 84.06 92 VAL A O 1
ATOM 672 N N . ASP A 1 93 ? -12.670 -2.439 -11.428 1.00 87.62 93 ASP A N 1
ATOM 673 C CA . ASP A 1 93 ? -14.089 -2.458 -11.800 1.00 87.62 93 ASP A CA 1
ATOM 674 C C . ASP A 1 93 ? -14.935 -3.364 -10.891 1.00 87.62 93 ASP A C 1
ATOM 676 O O . ASP A 1 93 ? -16.150 -3.201 -10.816 1.00 87.62 93 ASP A O 1
ATOM 680 N N . LEU A 1 94 ? -14.302 -4.285 -10.152 1.00 90.75 94 LEU A N 1
ATOM 681 C CA . LEU A 1 94 ? -14.960 -5.097 -9.120 1.00 90.75 94 LEU A CA 1
ATOM 682 C C . LEU A 1 94 ? -15.090 -4.349 -7.790 1.00 90.75 94 LEU A C 1
ATOM 684 O O . LEU A 1 94 ? -15.836 -4.767 -6.904 1.00 90.75 94 LEU A O 1
ATOM 688 N N . LEU A 1 95 ? -14.355 -3.250 -7.622 1.00 90.75 95 LEU A N 1
ATOM 689 C CA . LEU A 1 95 ? -14.410 -2.448 -6.413 1.00 90.75 95 LEU A CA 1
ATOM 690 C C . LEU A 1 95 ? -15.682 -1.586 -6.452 1.00 90.75 95 LEU A C 1
ATOM 692 O O . LEU A 1 95 ? -15.931 -0.926 -7.462 1.00 90.75 95 LEU A O 1
ATOM 696 N N . PRO A 1 96 ? -16.491 -1.519 -5.377 1.00 93.75 96 PRO A N 1
ATOM 697 C CA . PRO A 1 96 ? -17.700 -0.696 -5.349 1.00 93.75 96 PRO A CA 1
ATOM 698 C C . PRO A 1 96 ? -17.343 0.797 -5.230 1.00 93.75 96 PRO A C 1
ATOM 700 O O . PRO A 1 96 ? -17.555 1.438 -4.196 1.00 93.75 96 PRO A O 1
ATOM 703 N N . GLN A 1 97 ? -16.784 1.367 -6.303 1.00 93.94 97 GLN A N 1
ATOM 704 C CA . GLN A 1 97 ? -16.078 2.651 -6.296 1.00 93.94 97 GLN A CA 1
ATOM 705 C C . GLN A 1 97 ? -16.936 3.788 -5.744 1.00 93.94 97 GLN A C 1
ATOM 707 O O . GLN A 1 97 ? -16.458 4.594 -4.948 1.00 93.94 97 GLN A O 1
ATOM 712 N N . ARG A 1 98 ? -18.219 3.846 -6.127 1.00 94.56 98 ARG A N 1
ATOM 713 C CA . ARG A 1 98 ? -19.140 4.888 -5.658 1.00 94.56 98 ARG A CA 1
ATOM 714 C C . ARG A 1 98 ? -1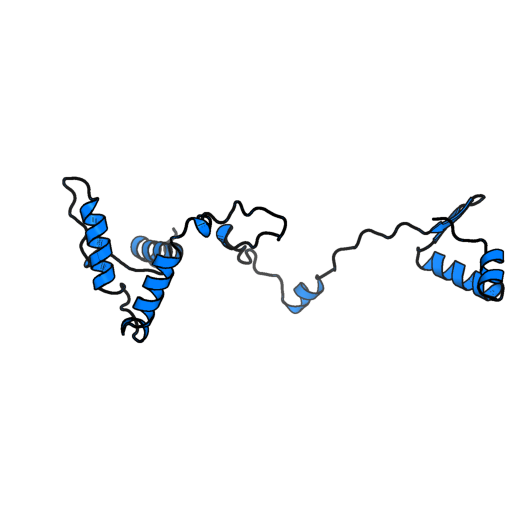9.344 4.824 -4.143 1.00 94.56 98 ARG A C 1
ATOM 716 O O . ARG A 1 98 ? -19.284 5.861 -3.489 1.00 94.56 98 ARG A O 1
ATOM 723 N N . LEU A 1 99 ? -19.556 3.628 -3.592 1.00 96.19 99 LEU A N 1
ATOM 724 C CA . LEU A 1 99 ? -19.771 3.435 -2.155 1.00 96.19 99 LEU A CA 1
ATOM 725 C C . LEU A 1 99 ? -18.502 3.759 -1.363 1.00 96.19 99 LEU A C 1
ATOM 727 O O . LEU A 1 99 ? -18.568 4.497 -0.381 1.00 96.19 99 LEU A O 1
ATOM 731 N N . VAL A 1 100 ? -17.344 3.289 -1.835 1.00 94.19 100 VAL A N 1
ATOM 732 C CA . VAL A 1 100 ? -16.051 3.551 -1.186 1.00 94.19 100 VAL A CA 1
ATOM 733 C C . VAL A 1 100 ? -15.716 5.041 -1.209 1.00 94.19 100 VAL A C 1
ATOM 735 O O . VAL A 1 100 ? -15.390 5.608 -0.168 1.00 94.19 100 VAL A O 1
ATOM 738 N N . ARG A 1 101 ? -15.875 5.722 -2.352 1.00 95.31 101 ARG A N 1
ATOM 739 C CA . ARG A 1 101 ? -15.657 7.178 -2.446 1.00 95.31 101 ARG A CA 1
ATOM 740 C C . ARG A 1 101 ? -16.575 7.952 -1.501 1.00 95.31 101 ARG A C 1
ATOM 742 O O . ARG A 1 101 ? -16.111 8.852 -0.808 1.00 95.31 101 ARG A O 1
ATOM 749 N N . GLN A 1 102 ? -17.858 7.594 -1.436 1.00 97.44 102 GLN A N 1
ATOM 750 C CA . GLN A 1 102 ? -18.808 8.229 -0.516 1.00 97.44 102 GLN A CA 1
ATOM 751 C C . GLN A 1 102 ? -18.442 7.998 0.958 1.00 97.44 102 GLN A C 1
ATOM 753 O O . GLN A 1 102 ? -18.585 8.912 1.771 1.00 97.44 102 GLN A O 1
ATOM 758 N N . ALA A 1 103 ? -17.968 6.801 1.313 1.00 95.06 103 ALA A N 1
ATOM 759 C CA . ALA A 1 103 ? -17.496 6.499 2.661 1.00 95.06 103 ALA A CA 1
ATOM 760 C C . ALA A 1 103 ? -16.246 7.316 3.022 1.00 95.06 103 ALA A C 1
ATOM 762 O O . ALA A 1 103 ? -16.221 7.937 4.082 1.00 95.06 103 ALA A O 1
ATOM 763 N N . LEU A 1 104 ? -15.267 7.402 2.115 1.00 95.19 104 LEU A N 1
ATOM 764 C CA . LEU A 1 104 ? -14.055 8.206 2.307 1.00 95.19 104 LEU A CA 1
ATOM 765 C C . LEU A 1 104 ? -14.375 9.693 2.494 1.00 95.19 104 LEU A C 1
ATOM 767 O O . LEU A 1 104 ? -13.848 10.314 3.411 1.00 95.19 104 LEU A O 1
ATOM 771 N N . VAL A 1 105 ? -15.277 10.260 1.683 1.00 97.06 105 VAL A N 1
ATOM 772 C CA . VAL A 1 105 ? -15.703 11.665 1.830 1.00 97.06 105 VAL A CA 1
ATOM 773 C C . VAL A 1 105 ? -16.372 11.910 3.183 1.00 97.06 105 VAL A C 1
ATOM 775 O O . VAL A 1 105 ? -16.123 12.941 3.803 1.00 97.06 105 VAL A O 1
ATOM 778 N N . ARG A 1 106 ? -17.208 10.980 3.664 1.00 94.88 106 ARG A N 1
ATOM 779 C CA . ARG A 1 106 ? -17.811 11.094 5.001 1.00 94.88 106 ARG A CA 1
ATOM 780 C C . ARG A 1 106 ? -16.763 11.005 6.105 1.00 94.88 106 ARG A C 1
ATOM 782 O O . ARG A 1 106 ? -16.771 11.851 6.990 1.00 94.88 106 ARG A O 1
ATOM 789 N N . ALA A 1 107 ? -15.855 10.034 6.030 1.00 92.69 107 ALA A N 1
ATOM 790 C CA . ALA A 1 107 ? -14.787 9.870 7.012 1.00 92.69 107 ALA A CA 1
ATOM 791 C C . ALA A 1 107 ? -13.878 11.109 7.074 1.00 92.69 107 ALA A C 1
ATOM 793 O O . ALA A 1 107 ? -13.588 11.602 8.160 1.00 92.69 107 ALA A O 1
ATOM 794 N N . ALA A 1 108 ? -13.516 11.677 5.920 1.00 94.06 108 ALA A N 1
ATOM 795 C CA . ALA A 1 108 ? -12.684 12.879 5.832 1.00 94.06 108 ALA A CA 1
ATOM 796 C C . ALA A 1 108 ? -13.332 14.136 6.442 1.00 94.06 108 ALA A C 1
ATOM 798 O O . ALA A 1 108 ? -12.627 15.080 6.779 1.00 94.06 108 ALA A O 1
ATOM 799 N N . ARG A 1 109 ? -14.665 14.165 6.573 1.00 94.56 109 ARG A N 1
ATOM 800 C CA . ARG A 1 109 ? -15.408 15.264 7.213 1.00 94.56 109 ARG A CA 1
ATOM 801 C C . ARG A 1 109 ? -15.606 15.073 8.718 1.00 94.56 109 ARG A C 1
ATOM 803 O O . ARG A 1 109 ? -16.192 15.945 9.347 1.00 94.56 109 ARG A O 1
ATOM 810 N N . SER A 1 110 ? -15.194 13.937 9.275 1.00 90.94 110 SER A N 1
ATOM 811 C CA . SER A 1 110 ? -15.319 13.658 10.707 1.00 90.94 110 SER A CA 1
ATOM 812 C C . SER A 1 110 ? -14.115 14.185 11.488 1.00 90.94 110 SER A C 1
ATOM 814 O O . SER A 1 110 ? -13.012 14.264 10.947 1.00 90.94 110 SER A O 1
ATOM 816 N N . ASP A 1 111 ? -14.300 14.461 12.779 1.00 88.31 111 ASP A N 1
ATOM 817 C CA . ASP A 1 111 ? -13.214 14.896 13.671 1.00 88.31 111 ASP A CA 1
ATOM 818 C C . ASP A 1 111 ? -12.073 13.873 13.753 1.00 88.31 111 ASP A C 1
ATOM 820 O O . ASP A 1 111 ? -10.913 14.248 13.923 1.00 88.31 111 ASP A O 1
ATOM 824 N N . ALA A 1 112 ? -12.376 12.585 13.540 1.00 86.06 112 ALA A N 1
ATOM 825 C CA . ALA A 1 112 ? -11.389 11.508 13.476 1.00 86.06 112 ALA A CA 1
ATOM 826 C C . ALA A 1 112 ? -10.306 11.741 12.404 1.00 86.06 112 ALA A C 1
ATOM 828 O O . ALA A 1 112 ? -9.215 11.187 12.514 1.00 86.06 112 ALA A O 1
ATOM 829 N N . ALA A 1 113 ? -10.577 12.569 11.387 1.00 88.88 113 ALA A N 1
ATOM 830 C CA . ALA A 1 113 ? -9.604 12.938 10.361 1.00 88.88 113 ALA A CA 1
ATOM 831 C C . ALA A 1 113 ? -8.577 13.988 10.830 1.00 88.88 113 ALA A C 1
ATOM 833 O O . ALA A 1 113 ? -7.526 14.128 10.206 1.00 88.88 113 ALA A O 1
ATOM 834 N N . LEU A 1 114 ? -8.871 14.730 11.902 1.00 91.69 114 LEU A N 1
ATOM 835 C CA . LEU A 1 114 ? -8.038 15.830 12.407 1.00 91.69 114 LEU A CA 1
ATOM 836 C C . LEU A 1 114 ? -7.273 15.474 13.684 1.00 91.69 114 LEU A C 1
ATOM 838 O O . LEU A 1 114 ? -6.371 16.206 14.089 1.00 91.69 114 LEU A O 1
ATOM 842 N N . ILE A 1 115 ? -7.621 14.359 14.323 1.00 89.00 115 ILE A N 1
ATOM 843 C CA . ILE A 1 115 ? -7.015 13.923 15.579 1.00 89.00 115 ILE A CA 1
ATOM 844 C C . ILE A 1 115 ? -6.115 12.710 15.371 1.00 89.00 115 ILE A C 1
ATOM 846 O O . ILE A 1 115 ? -6.294 11.894 14.467 1.00 89.00 115 ILE A O 1
ATOM 850 N N . ARG A 1 116 ? -5.140 12.552 16.267 1.00 88.00 116 ARG A N 1
ATOM 851 C CA . ARG A 1 116 ? -4.343 11.329 16.325 1.00 88.00 116 ARG A CA 1
ATOM 852 C C . ARG A 1 116 ? -5.224 10.170 16.803 1.00 88.00 116 ARG A C 1
ATOM 854 O O . ARG A 1 116 ? -5.724 10.207 17.923 1.00 88.00 116 ARG A O 1
ATOM 861 N N . SER A 1 117 ? -5.347 9.124 15.986 1.00 86.38 117 SER A N 1
ATOM 862 C CA . SER A 1 117 ? -6.031 7.886 16.380 1.00 86.38 117 SER A CA 1
ATOM 863 C C . SER A 1 117 ? -5.330 7.215 17.575 1.00 86.38 117 SER A C 1
ATOM 865 O O . SER A 1 117 ? -4.092 7.228 17.636 1.00 86.38 117 SER A O 1
ATOM 867 N N . PRO A 1 118 ? -6.077 6.575 18.498 1.00 90.81 118 PRO A N 1
ATOM 868 C CA . PRO A 1 118 ? -5.489 5.712 19.516 1.00 90.81 118 PRO A CA 1
ATOM 869 C C . PRO A 1 118 ? -4.629 4.613 18.886 1.00 90.81 118 PRO A C 1
ATOM 871 O O . PRO A 1 118 ? -4.891 4.173 17.765 1.00 90.81 118 PRO A O 1
ATOM 874 N N . ALA A 1 119 ? -3.621 4.141 19.627 1.00 89.88 119 ALA A N 1
ATOM 875 C CA . ALA A 1 119 ? -2.662 3.149 19.131 1.00 89.88 119 ALA A CA 1
ATOM 876 C C . ALA A 1 119 ? -3.315 1.814 18.735 1.00 89.88 119 ALA A C 1
ATOM 878 O O . ALA A 1 119 ? -2.825 1.143 17.834 1.00 89.88 119 ALA A O 1
ATOM 879 N N . ALA A 1 120 ? -4.421 1.450 19.390 1.00 91.25 120 ALA A N 1
ATOM 880 C CA . ALA A 1 120 ? -5.171 0.238 19.079 1.00 91.25 120 ALA A CA 1
ATOM 881 C C . ALA A 1 120 ? -6.169 0.403 17.916 1.00 91.25 120 ALA A C 1
ATOM 883 O O . ALA A 1 120 ? -6.701 -0.589 17.420 1.00 91.25 120 ALA A O 1
ATOM 884 N N . GLY A 1 121 ? -6.412 1.638 17.467 1.00 91.94 121 GLY A N 1
ATOM 885 C CA . GLY A 1 121 ? -7.455 1.984 16.504 1.00 91.94 121 GLY A CA 1
ATOM 886 C C . GLY A 1 121 ? -8.594 2.802 17.111 1.00 91.94 121 GLY A C 1
ATOM 887 O O . GLY A 1 121 ? -8.615 3.084 18.308 1.00 91.94 121 GLY A O 1
ATOM 888 N N . LEU A 1 122 ? -9.544 3.203 16.262 1.00 91.88 122 LEU A N 1
ATOM 889 C CA . LEU A 1 122 ? -10.763 3.887 16.696 1.00 91.88 122 LEU A CA 1
ATOM 890 C C . LEU A 1 122 ? -11.677 2.913 17.462 1.00 91.88 122 LEU A C 1
ATOM 892 O O . LEU A 1 122 ? -11.955 1.833 16.928 1.00 91.88 122 LEU A O 1
ATOM 896 N N . PRO A 1 123 ? -12.191 3.278 18.653 1.00 92.56 123 PRO A N 1
ATOM 897 C CA . PRO A 1 123 ? -13.028 2.389 19.457 1.00 92.56 123 PRO A CA 1
ATOM 898 C C . PRO A 1 123 ? -14.287 1.901 18.736 1.00 92.56 123 PRO A C 1
ATOM 900 O O . PRO A 1 123 ? -14.628 0.721 18.843 1.00 92.56 123 PRO A O 1
ATOM 903 N N . GLU A 1 124 ? -14.961 2.762 17.961 1.00 92.94 124 GLU A N 1
ATOM 904 C CA . GLU A 1 124 ? -16.157 2.340 17.222 1.00 92.94 124 GLU A CA 1
ATOM 905 C C . GLU A 1 124 ? -15.815 1.310 16.141 1.00 92.94 124 GLU A C 1
ATOM 907 O O . GLU A 1 124 ? -16.586 0.385 15.892 1.00 92.94 124 GLU A O 1
ATOM 912 N N . LEU A 1 125 ? -14.635 1.432 15.528 1.00 93.44 125 LEU A N 1
ATOM 913 C CA . LEU A 1 125 ? -14.174 0.511 14.495 1.00 93.44 125 LEU A CA 1
ATOM 914 C C . LEU A 1 125 ? -13.749 -0.838 15.089 1.00 93.44 125 LEU A C 1
ATOM 916 O O . LEU A 1 125 ? -14.073 -1.880 14.524 1.00 93.44 125 LEU A O 1
ATOM 920 N N . GLN A 1 126 ? -13.081 -0.828 16.247 1.00 95.62 126 GLN A N 1
ATOM 921 C CA . GLN A 1 126 ? -12.774 -2.049 17.000 1.00 95.62 126 GLN A CA 1
ATOM 922 C C . GLN A 1 126 ? -14.053 -2.808 17.372 1.00 95.62 126 GLN A C 1
ATOM 924 O O . GLN A 1 126 ? -14.138 -4.015 17.151 1.00 95.62 126 GLN A O 1
ATOM 929 N N . ALA A 1 127 ? -15.063 -2.103 17.894 1.00 96.06 127 ALA A N 1
ATOM 930 C CA . ALA A 1 127 ? -16.348 -2.700 18.247 1.00 96.06 127 ALA A CA 1
ATOM 931 C C . ALA A 1 127 ? -17.082 -3.266 17.024 1.00 96.06 127 ALA A C 1
ATOM 933 O O . ALA A 1 127 ? -17.648 -4.355 17.104 1.00 96.06 127 ALA A O 1
ATOM 934 N N . TRP A 1 128 ? -17.037 -2.556 15.894 1.00 96.38 128 TRP A N 1
ATOM 935 C CA . TRP A 1 128 ? -17.656 -3.003 14.650 1.00 96.38 128 TRP A CA 1
ATOM 936 C C . TRP A 1 128 ? -17.052 -4.323 14.149 1.00 96.38 128 TRP A C 1
ATOM 938 O O . TRP A 1 128 ? -17.789 -5.287 13.946 1.00 96.38 128 TRP A O 1
ATOM 948 N N . PHE A 1 129 ? -15.720 -4.407 14.036 1.00 95.56 129 PHE A N 1
ATOM 949 C CA . PHE A 1 129 ? -15.047 -5.635 13.592 1.00 95.56 129 PHE A CA 1
ATOM 950 C C . PHE A 1 129 ? -15.193 -6.785 14.592 1.00 95.56 129 PHE A C 1
ATOM 952 O O . PHE A 1 129 ? -15.389 -7.929 14.187 1.00 95.56 129 PHE A O 1
ATOM 959 N N . ALA A 1 130 ? -15.126 -6.502 15.896 1.00 94.81 130 ALA A N 1
ATOM 960 C CA . ALA A 1 130 ? -15.360 -7.518 16.918 1.00 94.81 130 ALA A CA 1
ATOM 961 C C . ALA A 1 130 ? -16.781 -8.092 16.827 1.00 94.81 130 ALA A C 1
ATOM 963 O O . ALA A 1 130 ? -16.954 -9.306 16.900 1.00 94.81 130 ALA A O 1
ATOM 964 N N . GLY A 1 131 ? -17.785 -7.237 16.600 1.00 94.75 131 GLY A N 1
ATOM 965 C CA . GLY A 1 131 ? -19.166 -7.660 16.374 1.00 94.75 131 GLY A CA 1
ATOM 966 C C . GLY A 1 131 ? -19.331 -8.514 15.115 1.00 94.75 131 GLY A C 1
ATOM 967 O O . GLY A 1 131 ? -20.018 -9.533 15.158 1.00 94.75 131 GLY A O 1
ATOM 968 N N . GLU A 1 132 ? -18.665 -8.151 14.016 1.00 95.06 132 GLU A N 1
ATOM 969 C CA . GLU A 1 132 ? -18.664 -8.949 12.784 1.00 95.06 132 GLU A CA 1
ATOM 970 C C . GLU A 1 132 ? -18.060 -10.343 13.026 1.00 95.06 132 GLU A C 1
ATOM 972 O O . GLU A 1 132 ? -18.690 -11.357 12.718 1.00 95.06 132 GLU A O 1
ATOM 977 N N . LEU A 1 133 ? -16.890 -10.411 13.667 1.00 91.81 133 LEU A N 1
ATOM 978 C CA . LEU A 1 133 ? -16.234 -11.674 14.016 1.00 91.81 133 LEU A CA 1
ATOM 979 C C . LEU A 1 133 ? -17.074 -12.520 14.976 1.00 91.81 133 LEU A C 1
ATOM 981 O O . LEU A 1 133 ? -17.189 -13.729 14.787 1.00 91.81 133 LEU A O 1
ATOM 985 N N . ALA A 1 134 ? -17.693 -11.892 15.976 1.00 89.62 134 ALA A N 1
ATOM 986 C CA . ALA A 1 134 ? -18.594 -12.564 16.904 1.00 89.62 134 ALA A CA 1
ATOM 987 C C . ALA A 1 134 ? -19.816 -13.156 16.186 1.00 89.62 134 ALA A C 1
ATOM 989 O O . ALA A 1 134 ? -20.253 -14.249 16.536 1.00 89.62 134 ALA A O 1
ATOM 990 N N . SER A 1 135 ? -20.342 -12.477 15.159 1.00 91.00 135 SER A N 1
ATOM 991 C CA . SER A 1 135 ? -21.488 -12.969 14.382 1.00 91.00 135 SER A CA 1
ATOM 992 C C . SER A 1 135 ? -21.167 -14.213 13.542 1.00 91.00 135 SER A C 1
ATOM 994 O O . SER A 1 135 ? -22.053 -15.026 13.284 1.00 91.00 135 SER A O 1
ATOM 996 N N . ALA A 1 136 ? -19.899 -14.387 13.156 1.00 90.88 136 ALA A N 1
ATOM 997 C CA . ALA A 1 136 ? -19.405 -15.539 12.404 1.00 90.88 136 ALA A CA 1
ATOM 998 C C . ALA A 1 136 ? -18.758 -16.618 13.297 1.00 90.88 136 ALA A C 1
ATOM 1000 O O . ALA A 1 136 ? -18.244 -17.616 12.785 1.00 90.88 136 ALA A O 1
ATOM 1001 N N . ALA A 1 137 ? -18.743 -16.419 14.619 1.00 87.12 137 ALA A N 1
ATOM 1002 C CA . ALA A 1 137 ? -18.040 -17.290 15.547 1.00 87.12 137 ALA A CA 1
ATOM 1003 C C . ALA A 1 137 ? -18.723 -18.671 15.662 1.00 87.12 137 ALA A C 1
ATOM 1005 O O . ALA A 1 137 ? -19.953 -18.748 15.739 1.00 87.12 137 ALA A O 1
ATOM 1006 N N . PRO A 1 138 ? -17.952 -19.775 15.710 1.00 88.38 138 PRO A N 1
ATOM 1007 C CA . PRO A 1 138 ? -18.501 -21.105 15.941 1.00 88.38 138 PRO A CA 1
ATOM 1008 C C . PRO A 1 138 ? -19.273 -21.203 17.262 1.00 88.38 138 PRO A C 1
ATOM 1010 O O . PRO A 1 138 ? -18.928 -20.581 18.271 1.00 88.38 138 PRO A O 1
ATOM 1013 N N . VAL A 1 139 ? -20.294 -22.059 17.287 1.00 87.94 139 VAL A N 1
ATOM 1014 C CA . VAL A 1 139 ? -21.041 -22.345 18.517 1.00 87.94 139 VAL A CA 1
ATOM 1015 C C . VAL A 1 139 ? -20.084 -22.908 19.575 1.00 87.94 139 VAL A C 1
ATOM 1017 O O . VAL A 1 139 ? -19.386 -23.889 19.329 1.00 87.94 139 VAL A O 1
ATOM 1020 N N . GLY A 1 140 ? -20.061 -22.282 20.754 1.00 87.00 140 GLY A N 1
ATOM 1021 C CA . GLY A 1 140 ? -19.229 -22.696 21.890 1.00 87.00 140 GLY A CA 1
ATOM 1022 C C . GLY A 1 140 ? -17.895 -21.953 22.034 1.00 87.00 140 GLY A C 1
ATOM 1023 O O . GLY A 1 140 ? -17.187 -22.194 23.008 1.00 87.00 140 GLY A O 1
ATOM 1024 N N . SER A 1 141 ? -17.554 -21.033 21.125 1.00 88.50 141 SER A N 1
ATOM 1025 C CA . SER A 1 141 ? -16.413 -20.125 21.310 1.00 88.50 141 SER A CA 1
ATOM 1026 C C . SER A 1 141 ? -16.818 -18.838 22.035 1.00 88.50 141 SER A C 1
ATOM 1028 O O . SER A 1 141 ? -17.905 -18.311 21.798 1.00 88.50 141 SER A O 1
ATOM 1030 N N . THR A 1 142 ? -15.932 -18.300 22.878 1.00 88.25 142 THR A N 1
ATOM 1031 C CA . THR A 1 142 ? -16.094 -16.948 23.431 1.00 88.25 142 THR A CA 1
ATOM 1032 C C . THR A 1 142 ? -16.075 -15.924 22.287 1.00 88.25 142 THR A C 1
ATOM 1034 O O . THR A 1 142 ? -15.093 -15.887 21.543 1.00 88.25 142 THR A O 1
ATOM 1037 N N . PRO A 1 143 ? -17.125 -15.100 22.117 1.00 87.81 143 PRO A N 1
ATOM 1038 C CA . PRO A 1 143 ? -17.168 -14.104 21.053 1.00 87.81 143 PRO A CA 1
ATOM 1039 C C . PRO A 1 143 ? -16.109 -13.021 21.275 1.00 87.81 143 PRO A C 1
ATOM 1041 O O . PRO A 1 143 ? -15.846 -12.622 22.411 1.00 87.81 143 PRO A O 1
ATOM 1044 N N . ALA A 1 144 ? -15.528 -12.525 20.182 1.00 90.50 144 ALA A N 1
ATOM 1045 C CA . ALA A 1 144 ? -14.567 -11.430 20.230 1.00 90.50 144 ALA A CA 1
ATOM 1046 C C . ALA A 1 144 ? -15.222 -10.148 20.769 1.00 90.50 144 ALA A C 1
ATOM 1048 O O . ALA A 1 144 ? -16.340 -9.790 20.390 1.00 90.50 144 ALA A O 1
ATOM 1049 N N . SER A 1 145 ? -14.508 -9.433 21.633 1.00 92.25 145 SER A N 1
ATOM 1050 C CA . SER A 1 145 ? -14.887 -8.110 22.125 1.00 92.25 145 SER A CA 1
ATOM 1051 C C . SER A 1 145 ? -14.070 -7.015 21.437 1.00 92.25 145 SER A C 1
ATOM 1053 O O . SER A 1 145 ? -13.035 -7.275 20.826 1.00 92.25 145 SER A O 1
ATOM 1055 N N . ALA A 1 146 ? -14.483 -5.752 21.581 1.00 92.81 146 ALA A N 1
ATOM 1056 C CA . ALA A 1 146 ? -13.724 -4.615 21.048 1.00 92.81 146 ALA A CA 1
ATOM 1057 C C . ALA A 1 146 ? -12.270 -4.564 21.564 1.00 92.81 146 ALA A C 1
ATOM 1059 O O . ALA A 1 146 ? -11.393 -4.029 20.892 1.00 92.81 146 ALA A O 1
ATOM 1060 N N . ARG A 1 147 ? -11.999 -5.134 22.748 1.00 91.31 147 ARG A N 1
ATOM 1061 C CA . ARG A 1 147 ? -10.649 -5.200 23.332 1.00 91.31 147 ARG A CA 1
ATOM 1062 C C . ARG A 1 147 ? -9.746 -6.221 22.642 1.00 91.31 147 ARG A C 1
ATOM 1064 O O . ARG A 1 147 ? -8.531 -6.102 22.752 1.00 91.31 147 ARG A O 1
ATOM 1071 N N . ASP A 1 148 ? -10.335 -7.169 21.923 1.00 90.88 148 ASP A N 1
ATOM 1072 C CA . ASP A 1 148 ? -9.623 -8.230 21.212 1.00 90.88 148 ASP A CA 1
ATOM 1073 C C . ASP A 1 148 ? -9.280 -7.825 19.764 1.00 90.88 148 ASP A C 1
ATOM 1075 O O . ASP A 1 148 ? -8.627 -8.577 19.043 1.00 90.88 148 ASP A O 1
ATOM 1079 N N . ALA A 1 149 ? -9.699 -6.628 19.327 1.00 92.50 149 ALA A N 1
ATOM 1080 C CA . ALA A 1 149 ? -9.467 -6.108 17.983 1.00 92.50 149 ALA A CA 1
ATOM 1081 C C . ALA A 1 149 ? -8.395 -5.004 17.975 1.00 92.50 149 ALA A C 1
ATOM 1083 O O . ALA A 1 149 ? -8.484 -4.032 18.722 1.00 92.50 149 ALA A O 1
ATOM 1084 N N . LEU A 1 150 ? -7.415 -5.107 17.073 1.00 92.19 150 LEU A N 1
ATOM 1085 C CA . LEU A 1 150 ? -6.408 -4.072 16.810 1.00 92.19 150 LEU A CA 1
ATOM 1086 C C . LEU A 1 150 ? -6.523 -3.610 15.351 1.00 92.19 150 LEU A C 1
ATOM 1088 O O . LEU A 1 150 ? -6.441 -4.430 14.436 1.00 92.19 150 LEU A O 1
ATOM 1092 N N . ILE A 1 151 ? -6.683 -2.305 15.118 1.00 92.44 151 ILE A N 1
ATOM 1093 C CA . ILE A 1 151 ? -6.766 -1.739 13.765 1.00 92.44 151 ILE A CA 1
ATOM 1094 C C . ILE A 1 151 ? -5.387 -1.260 13.318 1.00 92.44 151 ILE A C 1
ATOM 1096 O O . ILE A 1 151 ? -4.775 -0.395 13.938 1.00 92.44 151 ILE A O 1
ATOM 1100 N N . ILE A 1 152 ? -4.918 -1.809 12.203 1.00 91.56 152 ILE A N 1
ATOM 1101 C CA . ILE A 1 152 ? -3.556 -1.640 11.689 1.00 91.56 152 ILE A CA 1
ATOM 1102 C C . ILE A 1 152 ? -3.563 -1.342 10.193 1.00 91.56 152 ILE A C 1
ATOM 1104 O O . ILE A 1 152 ? -4.433 -1.789 9.443 1.00 91.56 152 ILE A O 1
ATOM 1108 N N . SER A 1 153 ? -2.548 -0.614 9.736 1.00 86.44 153 SER A N 1
ATOM 1109 C CA . SER A 1 153 ? -2.342 -0.317 8.321 1.00 86.44 153 SER A CA 1
ATOM 1110 C C . SER A 1 153 ? -1.698 -1.502 7.596 1.00 86.44 153 SER A C 1
ATOM 1112 O O . SER A 1 153 ? -0.488 -1.574 7.382 1.00 86.44 153 SER A O 1
ATOM 1114 N N . GLY A 1 154 ? -2.545 -2.438 7.173 1.00 85.06 154 GLY A N 1
ATOM 1115 C CA . GLY A 1 154 ? -2.153 -3.557 6.322 1.00 85.06 154 GLY A CA 1
ATOM 1116 C C . GLY A 1 154 ? -1.518 -4.735 7.066 1.00 85.06 154 GLY A C 1
ATOM 1117 O O . GLY A 1 154 ? -1.058 -4.642 8.204 1.00 85.06 154 GLY A O 1
ATOM 1118 N N . SER A 1 155 ? -1.491 -5.881 6.386 1.00 84.38 155 SER A N 1
ATOM 1119 C CA . SER A 1 155 ? -1.129 -7.172 6.981 1.00 84.38 155 SER A CA 1
ATOM 1120 C C . SER A 1 155 ? 0.326 -7.257 7.443 1.00 84.38 155 SER A C 1
ATOM 1122 O O . SER A 1 155 ? 0.594 -7.866 8.470 1.00 84.38 155 SER A O 1
ATOM 1124 N N . GLN A 1 156 ? 1.269 -6.622 6.742 1.00 85.62 156 GLN A N 1
ATOM 1125 C CA . GLN A 1 156 ? 2.693 -6.671 7.106 1.00 85.62 156 GLN A CA 1
ATOM 1126 C C . GLN A 1 156 ? 2.988 -5.974 8.440 1.00 85.62 156 GLN A C 1
ATOM 1128 O O . GLN A 1 156 ? 3.723 -6.512 9.267 1.00 85.62 156 GLN A O 1
ATOM 1133 N N . SER A 1 157 ? 2.376 -4.809 8.686 1.00 85.38 157 SER A N 1
ATOM 1134 C CA . SER A 1 157 ? 2.495 -4.116 9.975 1.00 85.38 157 SER A CA 1
ATOM 1135 C C . SER A 1 157 ? 1.899 -4.957 11.110 1.00 85.38 157 SER A C 1
ATOM 1137 O O . SER A 1 157 ? 2.494 -5.068 12.187 1.00 85.38 157 SER A O 1
ATOM 1139 N N . GLY A 1 158 ? 0.778 -5.629 10.835 1.00 88.75 158 GLY A N 1
ATOM 1140 C CA . GLY A 1 158 ? 0.143 -6.560 11.764 1.00 88.75 158 GLY A CA 1
ATOM 1141 C C . GLY A 1 158 ? 0.993 -7.757 12.110 1.00 88.75 158 GLY A C 1
ATOM 1142 O O . GLY A 1 158 ? 1.260 -7.990 13.282 1.00 88.75 158 GLY A O 1
ATOM 1143 N N . LEU A 1 159 ? 1.458 -8.481 11.094 1.00 88.19 159 LEU A N 1
ATOM 1144 C CA . LEU A 1 159 ? 2.316 -9.648 11.272 1.00 88.19 159 LEU A CA 1
ATOM 1145 C C . LEU A 1 159 ? 3.586 -9.277 12.033 1.00 88.19 159 LEU A C 1
ATOM 1147 O O . LEU A 1 159 ? 3.924 -9.946 13.001 1.00 88.19 159 LEU A O 1
ATOM 1151 N N . SER A 1 160 ? 4.233 -8.163 11.681 1.00 86.50 160 SER A N 1
ATOM 1152 C CA . SER A 1 160 ? 5.389 -7.666 12.434 1.00 86.50 160 SER A CA 1
ATOM 1153 C C . SER A 1 160 ? 5.052 -7.405 13.907 1.00 86.50 160 SER A C 1
ATOM 1155 O O . SER A 1 160 ? 5.853 -7.725 14.783 1.00 86.50 160 SER A O 1
ATOM 1157 N N . SER A 1 161 ? 3.890 -6.816 14.198 1.00 86.88 161 SER A N 1
ATOM 1158 C CA . SER A 1 161 ? 3.454 -6.546 15.576 1.00 86.88 161 SER A CA 1
ATOM 1159 C C . SER A 1 161 ? 3.173 -7.838 16.346 1.00 86.88 161 SER A C 1
ATOM 1161 O O . SER A 1 161 ? 3.654 -7.995 17.467 1.00 86.88 161 SER A O 1
ATOM 1163 N N . ILE A 1 162 ? 2.472 -8.789 15.722 1.00 89.12 162 ILE A N 1
ATOM 1164 C CA . ILE A 1 162 ? 2.158 -10.106 16.292 1.00 89.12 162 ILE A CA 1
ATOM 1165 C C . ILE A 1 162 ? 3.443 -10.880 16.576 1.00 89.12 162 ILE A C 1
ATOM 1167 O O . ILE A 1 162 ? 3.635 -11.360 17.688 1.00 89.12 162 ILE A O 1
ATOM 1171 N N . PHE A 1 163 ? 4.355 -10.961 15.608 1.00 88.69 163 PHE A N 1
ATOM 1172 C CA . PHE A 1 163 ? 5.612 -11.682 15.779 1.00 88.69 163 PHE A CA 1
ATOM 1173 C C . PHE A 1 163 ? 6.448 -11.099 16.911 1.00 88.69 163 PHE A C 1
ATOM 1175 O O . PHE A 1 163 ? 6.926 -11.847 17.756 1.00 88.69 163 PHE A O 1
ATOM 1182 N N . ARG A 1 164 ? 6.561 -9.770 17.001 1.00 85.25 164 ARG A N 1
ATOM 1183 C CA . ARG A 1 164 ? 7.269 -9.132 18.121 1.00 85.25 164 ARG A CA 1
ATOM 1184 C C . ARG A 1 164 ? 6.597 -9.396 19.469 1.00 85.25 164 ARG A C 1
ATOM 1186 O O . ARG A 1 164 ? 7.309 -9.541 20.456 1.00 85.25 164 ARG A O 1
ATOM 1193 N N . ALA A 1 165 ? 5.266 -9.456 19.512 1.00 87.12 165 ALA A N 1
ATOM 1194 C CA . ALA A 1 165 ? 4.519 -9.727 20.738 1.00 87.12 165 ALA A CA 1
ATOM 1195 C C . ALA A 1 165 ? 4.647 -11.188 21.201 1.00 87.12 165 ALA A C 1
ATOM 1197 O O . ALA A 1 165 ? 4.765 -11.432 22.398 1.00 87.12 165 ALA A O 1
ATOM 1198 N N . VAL A 1 166 ? 4.638 -12.145 20.269 1.00 89.12 166 VAL A N 1
ATOM 1199 C CA . VAL A 1 166 ? 4.676 -13.586 20.575 1.00 89.12 166 VAL A CA 1
ATOM 1200 C C . VAL A 1 166 ? 6.103 -14.088 20.803 1.00 89.12 166 VAL A C 1
ATOM 1202 O O . VAL A 1 166 ? 6.341 -14.850 21.734 1.00 89.12 166 VAL A O 1
ATOM 1205 N N . VAL A 1 167 ? 7.054 -13.670 19.964 1.00 88.19 167 VAL A N 1
ATOM 1206 C CA . VAL A 1 167 ? 8.442 -14.169 19.979 1.00 88.19 167 VAL A CA 1
ATOM 1207 C C . VAL A 1 167 ? 9.325 -13.368 20.942 1.00 88.19 167 VAL A C 1
ATOM 1209 O O . VAL A 1 167 ? 10.286 -13.893 21.496 1.00 88.19 167 VAL A O 1
ATOM 1212 N N . GLY A 1 168 ? 8.977 -12.105 21.205 1.00 78.19 168 GLY A N 1
ATOM 1213 C CA . GLY A 1 168 ? 9.770 -11.201 22.033 1.00 78.19 168 GLY A CA 1
ATOM 1214 C C . GLY A 1 168 ? 10.899 -10.509 21.262 1.00 78.19 168 GLY A C 1
ATOM 1215 O O . GLY A 1 168 ? 11.178 -10.781 20.093 1.00 78.19 168 GLY A O 1
ATOM 1216 N N . VAL A 1 169 ? 11.547 -9.540 21.910 1.00 75.12 169 VAL A N 1
ATOM 1217 C CA . VAL A 1 169 ? 12.617 -8.749 21.287 1.00 75.12 169 VAL A CA 1
ATOM 1218 C C . VAL A 1 169 ? 13.920 -9.553 21.272 1.00 75.12 169 VAL A C 1
ATOM 1220 O O . VAL A 1 169 ? 14.389 -9.990 22.316 1.00 75.12 169 VAL A O 1
ATOM 1223 N N . GLY A 1 170 ? 14.530 -9.707 20.093 1.00 71.88 170 GLY A N 1
ATOM 1224 C CA . GLY A 1 170 ? 15.854 -10.326 19.933 1.00 71.88 170 GLY A CA 1
ATOM 1225 C C . GLY A 1 170 ? 15.862 -11.855 19.857 1.00 71.88 170 GLY A C 1
ATOM 1226 O O . GLY A 1 170 ? 16.937 -12.438 19.756 1.00 71.88 170 GLY A O 1
ATOM 1227 N N . GLN A 1 171 ? 14.694 -12.497 19.877 1.00 71.69 171 GLN A N 1
ATOM 1228 C CA . GLN A 1 171 ? 14.559 -13.939 19.675 1.00 71.69 171 GLN A CA 1
ATOM 1229 C C . GLN A 1 171 ? 14.330 -14.251 18.182 1.00 71.69 171 GLN A C 1
ATOM 1231 O O . GLN A 1 171 ? 13.668 -13.463 17.496 1.00 71.69 171 GLN A O 1
ATOM 1236 N N . PRO A 1 172 ? 14.898 -15.349 17.650 1.00 67.69 172 PRO A N 1
ATOM 1237 C CA . PRO A 1 172 ? 14.699 -15.738 16.258 1.00 67.69 172 PRO A CA 1
ATOM 1238 C C . PRO A 1 172 ? 13.254 -16.203 16.006 1.00 67.69 172 PRO A C 1
ATOM 1240 O O . PRO A 1 172 ? 12.657 -16.866 16.853 1.00 67.69 172 PRO A O 1
ATOM 1243 N N . LEU A 1 173 ? 12.724 -15.833 14.834 1.00 59.84 173 LEU A N 1
ATOM 1244 C CA . LEU A 1 173 ? 11.463 -16.320 14.256 1.00 59.84 173 LEU A CA 1
ATOM 1245 C C . LEU A 1 173 ? 11.669 -17.653 13.535 1.00 59.84 173 LEU A C 1
ATOM 1247 O O . LEU A 1 173 ? 12.693 -17.761 12.820 1.00 59.84 173 LEU A O 1
#

pLDDT: mean 86.02, std 9.57, range [52.91, 97.44]

InterPro domains:
  IPR000524 Transcription regulator HTH, GntR [PF00392] (2-43)
  IPR000524 Transcription regulator HTH, GntR [PS50949] (1-46)
  IPR000524 Transcription regulator HTH, GntR [SM00345] (1-43)
  IPR000524 Transcription regulator HTH, GntR [cd07377] (2-44)
  IPR015421 Pyridoxal phosphate-dependent transferase, major domain [G3DSA:3.40.640.10] (115-171)
  IPR015422 Pyridoxal phosphate-dependent transferase, small domain [G3DSA:3.90.1150.10] (78-114)
  IPR015424 Pyridoxal phosphate-dependent transferase [SSF53383] (58-170)
  IPR036388 Winged helix-like DNA-binding domain superfamily [G3DSA:1.10.10.10] (1-70)
  IPR036390 Winged helix DNA-binding domain superfamily [SSF46785] (2-47)
  IPR051446 HTH-type transcriptional regulator with aminotransferase domain [PTHR46577] (2-170)